Protein AF-A0A954G6E0-F1 (afdb_monomer_lite)

Radius of gyration: 25.68 Å; chains: 1; bounding box: 39×53×61 Å

Secondary structure (DSSP, 8-state):
---HHHHHHHHHHHHHHHTTSS-THHHHHHHHHHTT-S-HHHHHHHHHHHTTTT--GGG--HHHHHHHHHHHHHHHSS------------THHHHHHHHHHHHHHHHHHH-S-THHHHHHHHHHHHHH-

Structure (mmCIF, N/CA/C/O backbone):
data_AF-A0A954G6E0-F1
#
_entry.id   AF-A0A954G6E0-F1
#
loop_
_atom_site.group_PDB
_atom_site.id
_atom_site.type_symbol
_atom_site.label_atom_id
_atom_site.label_alt_id
_atom_site.label_comp_id
_atom_site.label_asym_id
_atom_site.label_entity_id
_atom_site.label_seq_id
_atom_site.pdbx_PDB_ins_code
_atom_site.Cartn_x
_atom_site.Cartn_y
_atom_site.Cartn_z
_atom_site.occupancy
_atom_site.B_iso_or_equiv
_atom_site.auth_seq_id
_atom_site.auth_comp_id
_atom_site.auth_asym_id
_atom_site.auth_atom_id
_atom_site.pdbx_PDB_model_num
ATOM 1 N N . MET A 1 1 ? 3.113 -16.058 -4.684 1.00 79.62 1 MET A N 1
ATOM 2 C CA . MET A 1 1 ? 2.021 -16.838 -4.056 1.00 79.62 1 MET A CA 1
ATOM 3 C C . MET A 1 1 ? 1.260 -15.884 -3.157 1.00 79.62 1 MET A C 1
ATOM 5 O O . MET A 1 1 ? 1.918 -15.044 -2.557 1.00 79.62 1 MET A O 1
ATOM 9 N N . ILE A 1 2 ? -0.072 -15.949 -3.130 1.00 88.00 2 ILE A N 1
ATOM 10 C CA . ILE A 1 2 ? -0.880 -15.056 -2.288 1.00 88.00 2 ILE A CA 1
ATOM 11 C C . ILE A 1 2 ? -0.824 -15.566 -0.849 1.00 88.00 2 ILE A C 1
ATOM 13 O O . ILE A 1 2 ? -1.153 -16.725 -0.600 1.00 88.00 2 ILE A O 1
ATOM 17 N N . ASP A 1 3 ? -0.407 -14.710 0.077 1.00 90.00 3 ASP A N 1
ATOM 18 C CA . ASP A 1 3 ? -0.363 -15.008 1.508 1.00 90.00 3 ASP A CA 1
ATOM 19 C C . ASP A 1 3 ? -1.557 -14.339 2.196 1.00 90.00 3 ASP A C 1
ATOM 21 O O . ASP A 1 3 ? -1.508 -13.189 2.641 1.00 90.00 3 ASP A O 1
ATOM 25 N N . ARG A 1 4 ? -2.686 -15.054 2.220 1.00 92.38 4 ARG A N 1
ATOM 26 C CA . ARG A 1 4 ? -3.955 -14.495 2.697 1.00 92.38 4 ARG A CA 1
ATOM 27 C C . ARG A 1 4 ? -3.923 -14.146 4.181 1.00 92.38 4 ARG A C 1
ATOM 29 O O . ARG A 1 4 ? -4.533 -13.156 4.584 1.00 92.38 4 ARG A O 1
ATOM 36 N N . GLU A 1 5 ? -3.220 -14.937 4.984 1.00 91.44 5 GLU A N 1
ATOM 37 C CA . GLU A 1 5 ? -3.105 -14.698 6.419 1.00 91.44 5 GLU A CA 1
ATOM 38 C C . GLU A 1 5 ? -2.395 -13.370 6.681 1.00 91.44 5 GLU A C 1
ATOM 40 O O . GLU A 1 5 ? -2.950 -12.498 7.356 1.00 91.44 5 GLU A O 1
ATOM 45 N N . ARG A 1 6 ? -1.228 -13.159 6.063 1.00 89.44 6 ARG A N 1
ATOM 46 C CA . ARG A 1 6 ? -0.482 -11.907 6.228 1.00 89.44 6 ARG A CA 1
ATOM 47 C C . ARG A 1 6 ? -1.191 -10.704 5.612 1.00 89.44 6 ARG A C 1
ATOM 49 O O . ARG A 1 6 ? -1.184 -9.633 6.217 1.00 89.44 6 ARG A O 1
ATOM 56 N N . ARG A 1 7 ? -1.873 -10.857 4.467 1.00 92.56 7 ARG A N 1
ATOM 57 C CA . ARG A 1 7 ? -2.726 -9.7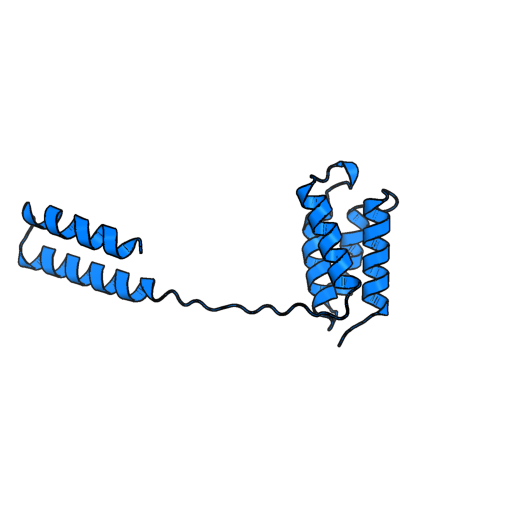83 3.912 1.00 92.56 7 ARG A CA 1
ATOM 58 C C . ARG A 1 7 ? -3.805 -9.356 4.903 1.00 92.56 7 ARG A C 1
ATOM 60 O O . ARG A 1 7 ? -3.990 -8.161 5.119 1.00 92.56 7 ARG A O 1
ATOM 67 N N . ASN A 1 8 ? -4.479 -10.315 5.540 1.00 93.62 8 ASN A N 1
ATOM 68 C CA . ASN A 1 8 ? -5.516 -10.032 6.530 1.00 93.62 8 ASN A CA 1
ATOM 69 C C . ASN A 1 8 ? -4.940 -9.361 7.790 1.00 93.62 8 ASN A C 1
ATOM 71 O O . ASN A 1 8 ? -5.565 -8.445 8.325 1.00 93.62 8 ASN A O 1
ATOM 75 N N . GLN A 1 9 ? -3.755 -9.778 8.250 1.00 91.00 9 GLN A N 1
ATOM 76 C CA . GLN A 1 9 ? -3.056 -9.144 9.377 1.00 91.00 9 GLN A CA 1
ATOM 77 C C . GLN A 1 9 ? -2.707 -7.681 9.067 1.00 91.00 9 GLN A C 1
ATOM 79 O O . GLN A 1 9 ? -3.019 -6.789 9.860 1.00 91.00 9 GLN A O 1
ATOM 84 N N . LEU A 1 10 ? -2.141 -7.418 7.885 1.00 91.38 10 LEU A N 1
ATOM 85 C CA . LEU A 1 10 ? -1.809 -6.063 7.446 1.00 91.38 10 LEU A CA 1
ATOM 86 C C . LEU A 1 10 ? -3.071 -5.204 7.263 1.00 91.38 10 LEU A C 1
ATOM 88 O O . LEU A 1 10 ? -3.115 -4.065 7.724 1.00 91.38 10 LEU A O 1
ATOM 92 N N . ALA A 1 11 ? -4.138 -5.759 6.684 1.00 94.19 11 ALA A N 1
ATOM 93 C CA . ALA A 1 11 ? -5.417 -5.066 6.546 1.00 94.19 11 ALA A CA 1
ATOM 94 C C . ALA A 1 11 ? -6.036 -4.720 7.911 1.00 94.19 11 ALA A C 1
ATOM 96 O O . ALA A 1 11 ? -6.560 -3.621 8.101 1.00 94.19 11 ALA A O 1
ATOM 97 N N . ALA A 1 12 ? -5.949 -5.624 8.891 1.00 93.62 12 ALA A N 1
ATOM 98 C CA . ALA A 1 12 ? -6.409 -5.362 10.251 1.00 93.62 12 ALA A CA 1
ATOM 99 C C . ALA A 1 12 ? -5.615 -4.227 10.917 1.00 93.62 12 ALA A C 1
ATOM 101 O O . ALA A 1 12 ? -6.211 -3.383 11.590 1.00 93.62 12 ALA A O 1
ATOM 102 N N . LEU A 1 13 ? -4.297 -4.164 10.700 1.00 92.00 13 LEU A N 1
ATOM 103 C CA . LEU A 1 13 ? -3.461 -3.072 11.197 1.00 92.00 13 LEU A CA 1
ATOM 104 C C . LEU A 1 13 ? -3.867 -1.726 10.583 1.00 92.00 13 LEU A C 1
ATOM 106 O O . LEU A 1 13 ? -4.085 -0.765 11.319 1.00 92.00 13 LEU A O 1
ATOM 110 N N . ILE A 1 14 ? -4.045 -1.671 9.259 1.00 92.94 14 ILE A N 1
ATOM 111 C CA . ILE A 1 14 ? -4.493 -0.454 8.566 1.00 92.94 14 ILE A CA 1
ATOM 112 C C . ILE A 1 14 ? -5.858 -0.003 9.100 1.00 92.94 14 ILE A C 1
ATOM 114 O O . ILE A 1 14 ? -6.025 1.166 9.437 1.00 92.94 14 ILE A O 1
ATOM 118 N N . ARG A 1 15 ? -6.828 -0.917 9.253 1.00 94.50 15 ARG A N 1
ATOM 119 C CA . ARG A 1 15 ? -8.151 -0.586 9.817 1.00 94.50 15 ARG A CA 1
ATOM 120 C C . ARG A 1 15 ? -8.037 -0.014 11.231 1.00 94.50 15 ARG A C 1
ATOM 122 O O . ARG A 1 15 ? -8.678 0.985 11.534 1.00 94.50 15 ARG A O 1
ATOM 129 N N . ARG A 1 16 ? -7.184 -0.5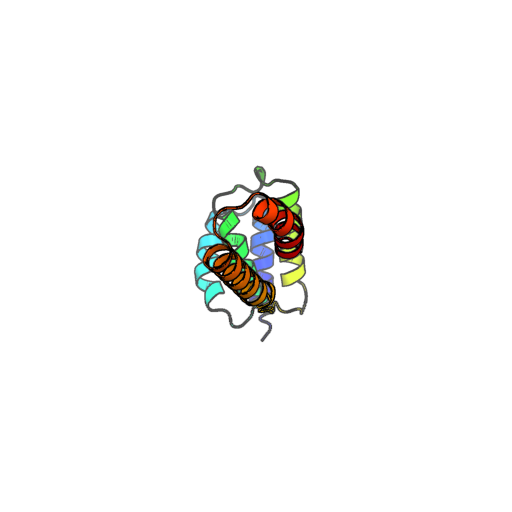90 12.087 1.00 93.00 16 ARG A N 1
ATOM 130 C CA . ARG A 1 16 ? -6.932 -0.055 13.435 1.00 93.00 16 ARG A CA 1
ATOM 131 C C . ARG A 1 16 ? -6.308 1.337 13.404 1.00 93.00 16 ARG A C 1
ATOM 133 O O . ARG A 1 16 ? -6.669 2.157 14.239 1.00 93.00 16 ARG A O 1
ATOM 140 N N . TYR A 1 17 ? -5.392 1.599 12.477 1.00 91.31 17 TYR A N 1
ATOM 141 C CA . TYR A 1 17 ? -4.770 2.912 12.316 1.00 91.31 17 TYR A CA 1
ATOM 142 C C . TYR A 1 17 ? -5.796 3.967 11.893 1.00 91.31 17 TYR A C 1
ATOM 144 O O . TYR A 1 17 ? -5.883 5.020 12.519 1.00 91.31 17 TYR A O 1
ATOM 152 N N . LEU A 1 18 ? -6.632 3.649 10.902 1.00 90.75 18 LEU A N 1
ATOM 153 C CA . LEU A 1 18 ? -7.723 4.515 10.451 1.00 90.75 18 LEU A CA 1
ATOM 154 C C . LEU A 1 18 ? -8.739 4.788 11.577 1.00 90.75 18 LEU A C 1
ATOM 156 O O . LEU A 1 18 ? -9.170 5.921 11.761 1.00 90.75 18 LEU A O 1
ATOM 160 N N . ASP A 1 19 ? -9.045 3.788 12.404 1.00 91.38 19 ASP A N 1
ATOM 161 C CA . ASP A 1 19 ? -9.888 3.936 13.601 1.00 91.38 19 ASP A CA 1
ATOM 162 C C . ASP A 1 19 ? -9.223 4.728 14.751 1.00 91.38 19 ASP A C 1
ATOM 164 O O . ASP A 1 19 ? -9.834 4.907 15.806 1.00 91.38 19 ASP A O 1
ATOM 168 N N . GLY A 1 20 ? -7.957 5.140 14.617 1.00 86.81 20 GLY A N 1
ATOM 169 C CA . GLY A 1 20 ? -7.186 5.787 15.686 1.00 86.81 20 GLY A CA 1
ATOM 170 C C . GLY A 1 20 ? -6.784 4.852 16.839 1.00 86.81 20 GLY A C 1
ATOM 171 O O . GLY A 1 20 ? -6.382 5.318 17.902 1.00 86.81 20 GLY A O 1
ATOM 172 N N . LYS A 1 21 ? -6.892 3.531 16.650 1.00 86.62 21 LYS A N 1
ATOM 173 C CA . LYS A 1 21 ? -6.547 2.466 17.620 1.00 86.62 21 LYS A CA 1
ATOM 174 C C . LYS A 1 21 ? -5.149 1.867 17.402 1.00 86.62 21 LYS A C 1
ATOM 176 O O . LYS A 1 21 ? -4.762 0.927 18.105 1.00 86.62 21 LYS A O 1
ATOM 181 N N . ALA A 1 22 ? -4.435 2.337 16.387 1.00 85.31 22 ALA A N 1
ATOM 182 C CA . ALA A 1 22 ? -3.032 2.046 16.131 1.00 85.31 22 ALA A CA 1
ATOM 183 C C . ALA A 1 22 ? -2.319 3.339 15.737 1.00 85.31 22 ALA A C 1
ATOM 185 O O . ALA A 1 22 ? -2.944 4.303 15.286 1.00 85.31 22 ALA A O 1
ATOM 186 N N . THR A 1 23 ? -1.011 3.356 15.933 1.00 81.88 23 THR A N 1
ATOM 187 C CA . THR A 1 23 ? -0.160 4.499 15.630 1.00 81.88 23 THR A CA 1
ATOM 188 C C . THR A 1 23 ? 0.622 4.258 14.354 1.00 81.88 23 THR A C 1
ATOM 190 O O . THR A 1 23 ? 0.844 3.126 13.938 1.00 81.88 23 THR A O 1
ATOM 193 N N . ALA A 1 24 ? 1.062 5.343 13.733 1.00 79.12 24 ALA A N 1
ATOM 194 C CA . ALA A 1 24 ? 1.862 5.291 12.521 1.00 79.12 24 ALA A CA 1
ATOM 195 C C . ALA A 1 24 ? 3.193 4.526 12.712 1.00 79.12 24 ALA A C 1
ATOM 197 O O . ALA A 1 24 ? 3.642 3.822 11.810 1.00 79.12 24 ALA A O 1
ATOM 198 N N . ALA A 1 25 ? 3.744 4.550 13.932 1.00 80.94 25 ALA A N 1
ATOM 199 C CA . ALA A 1 25 ? 4.913 3.765 14.332 1.00 80.94 25 ALA A CA 1
ATOM 200 C C . ALA A 1 25 ? 4.689 2.240 14.264 1.00 80.94 25 ALA A C 1
ATOM 202 O O . ALA A 1 25 ? 5.643 1.475 14.117 1.00 80.94 25 ALA A O 1
ATOM 203 N N . ASP A 1 26 ? 3.439 1.767 14.335 1.00 82.56 26 ASP A N 1
ATOM 204 C CA . ASP A 1 26 ? 3.139 0.338 14.202 1.00 82.56 26 ASP A CA 1
ATOM 205 C C . ASP A 1 26 ? 3.398 -0.169 12.769 1.00 82.56 26 ASP A C 1
ATOM 207 O O . ASP A 1 26 ? 3.666 -1.357 12.572 1.00 82.56 26 ASP A O 1
ATOM 211 N N . PHE A 1 27 ? 3.395 0.722 11.768 1.00 82.00 27 PHE A N 1
ATOM 212 C CA . PHE A 1 27 ? 3.742 0.373 10.389 1.00 82.00 27 PHE A CA 1
ATOM 213 C C . PHE A 1 27 ? 5.239 0.126 10.192 1.00 82.00 27 PHE A C 1
ATOM 215 O O . PHE A 1 27 ? 5.599 -0.740 9.399 1.00 82.00 27 PHE A O 1
ATOM 222 N N . GL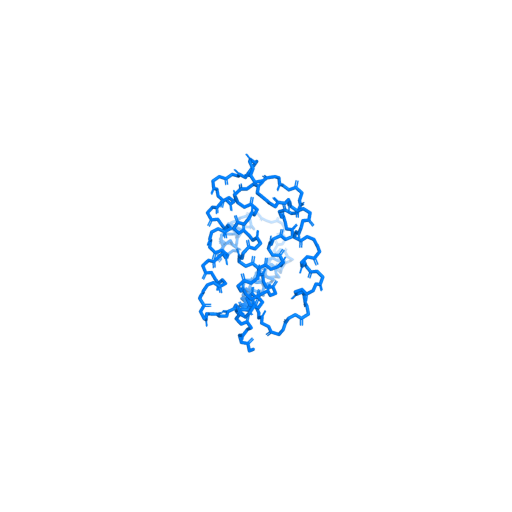U A 1 28 ? 6.106 0.810 10.940 1.00 74.31 28 GLU A N 1
ATOM 223 C CA . GLU A 1 28 ? 7.563 0.668 10.824 1.00 74.31 28 GLU A CA 1
ATOM 224 C C . GLU A 1 28 ? 8.026 -0.745 11.217 1.00 74.31 28 GLU A C 1
ATOM 226 O O . GLU A 1 28 ? 8.810 -1.382 10.514 1.00 74.31 28 GLU A O 1
ATOM 231 N N . LYS A 1 29 ? 7.450 -1.305 12.289 1.00 71.44 29 LYS A N 1
ATOM 232 C CA . LYS A 1 29 ? 7.697 -2.702 12.690 1.00 71.44 29 LYS A CA 1
ATOM 233 C C . LYS A 1 29 ? 7.194 -3.694 11.647 1.00 71.44 29 LYS A C 1
ATOM 235 O O . LYS A 1 29 ? 7.877 -4.662 11.324 1.00 71.44 29 LYS A O 1
ATOM 240 N N . CYS A 1 30 ? 6.009 -3.431 11.099 1.00 68.88 30 CYS A N 1
ATOM 241 C CA . CYS A 1 30 ? 5.400 -4.273 10.076 1.00 68.88 30 C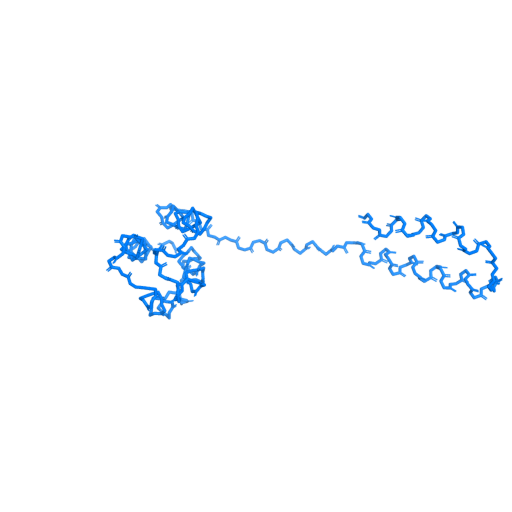YS A CA 1
ATOM 242 C C . CYS A 1 30 ? 6.199 -4.254 8.760 1.00 68.88 30 CYS A C 1
ATOM 244 O O . CYS A 1 30 ? 6.190 -5.234 8.018 1.00 68.88 30 CYS A O 1
ATOM 246 N N . GLN A 1 31 ? 6.909 -3.164 8.467 1.00 69.25 31 GLN A N 1
ATOM 247 C CA . GLN A 1 31 ? 7.716 -3.016 7.259 1.00 69.25 31 GLN A CA 1
ATOM 248 C C . GLN A 1 31 ? 8.856 -4.042 7.196 1.00 69.25 31 GLN A C 1
ATOM 250 O O . GLN A 1 31 ? 9.042 -4.673 6.157 1.00 69.25 31 GLN A O 1
ATOM 255 N N . LEU A 1 32 ? 9.573 -4.267 8.304 1.00 64.81 32 LEU A N 1
ATOM 256 C CA . LEU A 1 32 ? 10.702 -5.206 8.361 1.00 64.81 32 LEU A CA 1
ATOM 257 C C . LEU A 1 32 ? 10.291 -6.654 8.062 1.00 64.81 32 LEU A C 1
ATOM 259 O O . LEU A 1 32 ? 10.992 -7.363 7.342 1.00 64.81 32 LEU A O 1
ATOM 263 N N . GLU A 1 33 ? 9.146 -7.087 8.583 1.00 71.06 33 GLU A N 1
ATOM 264 C CA . GLU A 1 33 ? 8.647 -8.453 8.394 1.00 71.06 33 GLU A CA 1
ATOM 265 C C . GLU A 1 33 ? 8.055 -8.665 6.992 1.00 71.06 33 GLU A C 1
ATOM 267 O O . GLU A 1 33 ? 8.204 -9.735 6.398 1.00 71.06 33 GLU A O 1
ATOM 272 N N . ASN A 1 34 ? 7.420 -7.633 6.428 1.00 70.31 34 ASN A N 1
ATOM 273 C CA . ASN A 1 34 ? 6.702 -7.726 5.157 1.00 70.31 34 ASN A CA 1
ATOM 274 C C . ASN A 1 34 ? 7.576 -7.480 3.919 1.00 70.31 34 ASN A C 1
ATOM 276 O O . ASN A 1 34 ? 7.231 -7.966 2.840 1.00 70.31 34 ASN A O 1
ATOM 280 N N . TYR A 1 35 ? 8.730 -6.816 4.055 1.00 66.50 35 TYR A N 1
ATOM 281 C CA . TYR A 1 35 ? 9.665 -6.583 2.942 1.00 66.50 35 TYR A CA 1
ATOM 282 C C . TYR A 1 35 ? 10.238 -7.884 2.352 1.00 66.50 35 TYR A C 1
ATOM 284 O O . TYR A 1 35 ? 10.686 -7.918 1.208 1.00 66.50 35 TYR A O 1
ATOM 292 N N . ILE A 1 36 ? 10.198 -8.973 3.124 1.00 70.69 36 ILE A N 1
ATOM 293 C CA . ILE A 1 36 ? 10.701 -10.300 2.739 1.00 70.69 36 ILE A CA 1
ATOM 294 C C . ILE A 1 36 ? 9.580 -11.160 2.112 1.00 70.69 36 ILE A C 1
ATOM 296 O O . ILE A 1 36 ? 9.806 -12.293 1.687 1.00 70.69 36 ILE A O 1
ATOM 300 N N . SER A 1 37 ? 8.345 -10.653 2.031 1.00 80.75 37 SER A N 1
ATOM 301 C CA . SER A 1 37 ? 7.211 -11.432 1.534 1.00 80.75 37 SER A CA 1
ATOM 302 C C . SER A 1 37 ? 7.322 -11.744 0.036 1.00 80.75 37 SER A C 1
ATOM 304 O O . SER A 1 37 ? 7.564 -10.869 -0.791 1.00 80.75 37 SER A O 1
ATOM 306 N N . ALA A 1 38 ? 7.053 -13.002 -0.332 1.00 84.81 38 ALA A N 1
ATOM 307 C CA . ALA A 1 38 ? 6.910 -13.422 -1.729 1.00 84.81 38 ALA A CA 1
ATOM 308 C C . ALA A 1 38 ? 5.596 -12.928 -2.374 1.00 84.81 38 ALA A C 1
ATOM 310 O O . ALA A 1 38 ? 5.387 -13.091 -3.581 1.00 84.81 38 ALA A O 1
ATOM 311 N N . ASP A 1 39 ? 4.690 -12.364 -1.573 1.00 89.62 39 ASP A N 1
ATOM 312 C CA . ASP A 1 39 ? 3.459 -11.737 -2.028 1.00 89.62 39 ASP A CA 1
ATOM 313 C C . ASP A 1 39 ? 3.708 -10.263 -2.377 1.00 89.62 39 ASP A C 1
ATOM 315 O O . ASP A 1 39 ? 3.919 -9.416 -1.506 1.00 89.62 39 ASP A O 1
ATOM 319 N N . GLN A 1 40 ? 3.646 -9.953 -3.672 1.00 90.00 40 GLN A N 1
ATOM 320 C CA . GLN A 1 40 ? 3.927 -8.615 -4.193 1.00 90.00 40 GLN A CA 1
ATOM 321 C C . GLN A 1 40 ? 2.942 -7.551 -3.697 1.00 90.00 40 GLN A C 1
ATOM 323 O O . GLN A 1 40 ? 3.319 -6.385 -3.593 1.00 90.00 40 GLN A O 1
ATOM 328 N N . ALA A 1 41 ? 1.698 -7.921 -3.372 1.00 91.75 41 ALA A N 1
ATOM 329 C CA . ALA A 1 41 ? 0.743 -6.964 -2.818 1.00 91.75 41 ALA A CA 1
ATOM 330 C C . ALA A 1 41 ? 1.130 -6.565 -1.391 1.00 91.75 41 ALA A C 1
ATOM 332 O O . ALA A 1 41 ? 1.085 -5.386 -1.058 1.00 91.75 41 ALA A O 1
ATOM 333 N N . ILE A 1 42 ? 1.571 -7.528 -0.573 1.00 91.38 42 ILE A N 1
ATOM 334 C CA . ILE A 1 42 ? 2.063 -7.260 0.786 1.00 91.38 42 ILE A CA 1
ATOM 335 C C . ILE A 1 42 ? 3.291 -6.359 0.727 1.00 91.38 42 ILE A C 1
ATOM 337 O O . ILE A 1 42 ? 3.330 -5.338 1.411 1.00 91.38 42 ILE A O 1
ATOM 341 N N . TYR A 1 43 ? 4.258 -6.704 -0.128 1.00 89.06 43 TYR A N 1
ATOM 342 C CA . TYR A 1 43 ? 5.450 -5.890 -0.334 1.00 89.06 43 TYR A CA 1
ATOM 343 C C . TYR A 1 43 ? 5.077 -4.455 -0.725 1.00 89.06 43 TYR A C 1
ATOM 345 O O . TYR A 1 43 ? 5.478 -3.506 -0.051 1.00 89.06 43 TYR A O 1
ATOM 353 N N . HIS A 1 44 ? 4.247 -4.292 -1.760 1.00 90.12 44 HIS A N 1
ATOM 354 C CA . HIS A 1 44 ? 3.843 -2.976 -2.242 1.00 90.12 44 HIS A CA 1
ATOM 355 C C . HIS A 1 44 ? 3.124 -2.162 -1.163 1.00 90.12 44 HIS A C 1
ATOM 357 O O . HIS A 1 44 ? 3.518 -1.033 -0.898 1.00 90.12 44 HIS A O 1
ATOM 363 N N . VAL A 1 45 ? 2.127 -2.738 -0.486 1.00 91.69 45 VAL A N 1
ATOM 364 C CA . VAL A 1 45 ? 1.380 -2.024 0.557 1.00 91.69 45 VAL A CA 1
ATOM 365 C C . VAL A 1 45 ? 2.284 -1.662 1.735 1.00 91.69 45 VAL A C 1
ATOM 367 O O . VAL A 1 45 ? 2.194 -0.549 2.242 1.00 91.69 45 VAL A O 1
ATOM 370 N N . SER A 1 46 ? 3.193 -2.549 2.147 1.00 89.44 46 SER A N 1
ATOM 371 C CA . SER A 1 46 ? 4.146 -2.251 3.224 1.00 89.44 46 SER A CA 1
ATOM 372 C C . SER A 1 46 ? 5.084 -1.090 2.878 1.00 89.44 46 SER A C 1
ATOM 374 O O . SER A 1 46 ? 5.365 -0.253 3.735 1.00 89.44 46 SER A O 1
ATOM 376 N N . LEU A 1 47 ? 5.512 -0.994 1.614 1.00 87.19 47 LEU A N 1
ATOM 377 C CA . LEU A 1 47 ? 6.316 0.119 1.121 1.00 87.19 47 LEU A CA 1
ATOM 378 C C . LEU A 1 47 ? 5.513 1.425 1.139 1.00 87.19 47 LEU A C 1
ATOM 380 O O . LEU A 1 47 ? 5.998 2.432 1.644 1.00 87.19 47 LEU A O 1
ATOM 384 N N . GLU A 1 48 ? 4.274 1.406 0.649 1.00 89.25 48 GLU A N 1
ATOM 385 C CA . GLU A 1 48 ? 3.409 2.591 0.604 1.00 89.25 48 GLU A CA 1
ATOM 386 C C . GLU A 1 48 ? 3.059 3.111 2.006 1.00 89.25 48 GLU A C 1
ATOM 388 O O . GLU A 1 48 ? 3.076 4.316 2.251 1.00 89.25 48 GLU A O 1
ATOM 393 N N . LEU A 1 49 ? 2.806 2.214 2.965 1.00 88.38 49 LEU A N 1
ATOM 394 C CA . LEU A 1 49 ? 2.518 2.594 4.352 1.00 88.38 49 LEU A CA 1
ATOM 395 C C . LEU A 1 49 ? 3.708 3.250 5.061 1.00 88.38 49 LEU A C 1
ATOM 397 O O . LEU A 1 49 ? 3.495 4.028 5.990 1.00 88.38 49 LEU A O 1
ATOM 401 N N . SER A 1 50 ? 4.943 2.996 4.620 1.00 83.81 50 SER A N 1
ATOM 402 C CA . SER A 1 50 ? 6.126 3.635 5.207 1.00 83.81 50 SER A CA 1
ATOM 403 C C . SER A 1 50 ? 6.117 5.157 5.041 1.00 83.81 50 SER A C 1
ATOM 405 O O . SER A 1 50 ? 6.569 5.870 5.930 1.00 83.81 50 SER A O 1
ATOM 407 N N . TYR A 1 51 ? 5.496 5.682 3.978 1.00 83.69 51 TYR A N 1
ATOM 408 C CA . TYR A 1 51 ? 5.310 7.127 3.792 1.00 83.69 51 TYR A CA 1
ATOM 409 C C . TYR A 1 51 ? 4.350 7.761 4.810 1.00 83.69 51 TYR A C 1
ATOM 411 O O . TYR A 1 51 ? 4.271 8.988 4.916 1.00 83.69 51 TYR A O 1
ATOM 419 N N . TYR A 1 52 ? 3.614 6.936 5.555 1.00 84.94 52 TYR A N 1
ATOM 420 C CA . TYR A 1 52 ? 2.644 7.360 6.555 1.00 84.94 52 TYR A CA 1
ATOM 421 C C . TYR A 1 52 ? 3.114 7.110 7.991 1.00 84.94 52 TYR A C 1
ATOM 423 O O . TYR A 1 52 ? 2.370 7.463 8.900 1.00 84.94 52 TYR A O 1
ATOM 431 N N . SER A 1 53 ? 4.322 6.572 8.217 1.00 78.19 53 SER A N 1
ATOM 432 C CA . SER A 1 53 ? 4.835 6.165 9.542 1.00 78.19 53 SER A CA 1
ATOM 433 C C . SER A 1 53 ? 4.969 7.301 10.566 1.00 78.19 53 SER A C 1
ATOM 435 O O . SER A 1 53 ? 4.983 7.049 11.769 1.00 78.19 53 SER A O 1
ATOM 437 N N . GLU A 1 54 ? 4.985 8.554 10.110 1.00 81.81 54 GLU A N 1
ATOM 438 C CA . GLU A 1 54 ? 5.048 9.745 10.967 1.00 81.81 54 GLU A CA 1
ATOM 439 C C . GLU A 1 54 ? 3.721 10.519 11.031 1.00 81.81 54 GLU A C 1
ATOM 441 O O . GLU A 1 54 ? 3.566 11.446 11.829 1.00 81.81 54 GLU A O 1
ATOM 446 N N . LYS A 1 55 ? 2.732 10.156 10.204 1.00 85.31 55 LYS A N 1
ATOM 447 C CA . LYS A 1 55 ? 1.461 10.883 10.104 1.00 85.31 55 LYS A CA 1
ATOM 448 C C . LYS A 1 55 ? 0.404 10.250 10.995 1.00 85.31 55 LYS A C 1
ATOM 450 O O . LYS A 1 55 ? 0.066 9.079 10.845 1.00 85.31 55 LYS A O 1
ATOM 455 N N . ALA A 1 56 ? -0.202 11.035 11.879 1.00 85.19 56 ALA A N 1
ATOM 456 C CA . ALA A 1 56 ? -1.381 10.584 12.613 1.00 85.19 56 ALA A CA 1
ATOM 457 C C . ALA A 1 56 ? -2.594 10.477 11.673 1.00 85.19 56 ALA A C 1
ATOM 459 O O . ALA A 1 56 ? -2.769 11.322 10.792 1.00 85.19 56 ALA A O 1
ATOM 460 N N . ALA A 1 57 ? -3.475 9.499 11.899 1.00 85.69 57 ALA A N 1
ATOM 461 C CA . ALA A 1 57 ? -4.675 9.309 11.078 1.00 85.69 57 ALA A CA 1
ATOM 462 C C . ALA A 1 57 ? -5.568 10.567 11.013 1.00 85.69 57 ALA A C 1
ATOM 464 O O . ALA A 1 57 ? -6.142 10.875 9.973 1.00 85.69 57 ALA A O 1
ATOM 465 N N . SER A 1 58 ? -5.614 11.353 12.095 1.00 86.50 58 SER A N 1
ATOM 466 C CA . SER A 1 58 ? -6.345 12.628 12.169 1.00 86.50 58 SER A CA 1
ATOM 467 C C . SER A 1 58 ? -5.777 13.743 11.283 1.00 86.50 58 SER A C 1
ATOM 469 O O . SER A 1 58 ? -6.457 14.738 11.049 1.00 86.50 58 SER A O 1
ATOM 471 N N . THR A 1 59 ? -4.539 13.599 10.804 1.00 89.81 59 THR A N 1
ATOM 472 C CA . THR A 1 59 ? -3.845 14.586 9.957 1.00 89.81 59 THR A CA 1
ATOM 473 C C . THR A 1 59 ? -3.870 14.228 8.473 1.00 89.81 59 THR A C 1
ATOM 475 O O . THR A 1 59 ? -3.334 14.971 7.651 1.00 89.81 59 THR A O 1
ATOM 478 N N . LEU A 1 60 ? -4.478 13.093 8.116 1.00 90.44 60 LEU A N 1
ATOM 479 C CA . LEU A 1 60 ? -4.562 12.641 6.734 1.00 90.44 60 LEU A CA 1
ATOM 480 C C . LEU A 1 60 ? -5.456 13.571 5.918 1.00 90.44 60 LEU A C 1
ATOM 482 O O . LEU A 1 60 ? -6.549 13.956 6.336 1.00 90.44 60 LEU A O 1
ATOM 486 N N . THR A 1 61 ? -5.005 13.901 4.711 1.00 94.19 61 THR A N 1
ATOM 487 C CA . THR A 1 61 ? -5.873 14.563 3.740 1.00 94.19 61 THR A CA 1
ATOM 488 C C . THR A 1 61 ? -6.927 13.580 3.230 1.00 94.19 61 THR A C 1
ATOM 490 O O . THR A 1 61 ? -6.771 12.362 3.325 1.00 94.19 61 THR A O 1
ATOM 493 N N . LYS A 1 62 ? -7.995 14.091 2.607 1.00 93.19 62 LYS A N 1
ATOM 494 C CA . LYS A 1 62 ? -8.978 13.228 1.933 1.00 93.19 62 LYS A CA 1
ATOM 495 C C . LYS A 1 62 ? -8.318 12.306 0.899 1.00 93.19 62 LYS A C 1
ATOM 497 O O . LYS A 1 62 ? -8.687 11.144 0.790 1.00 93.19 62 LYS A O 1
ATOM 502 N N . GLN A 1 63 ? -7.326 12.819 0.172 1.00 94.56 63 GLN A N 1
ATOM 503 C CA . GLN A 1 63 ? -6.594 12.043 -0.824 1.00 94.56 63 GLN A CA 1
ATOM 504 C C . GLN A 1 63 ? -5.798 10.903 -0.182 1.00 94.56 63 GLN A C 1
ATOM 506 O O . GLN A 1 63 ? -5.823 9.788 -0.697 1.00 94.56 63 GLN A O 1
ATOM 511 N N . ASP A 1 64 ? -5.137 11.167 0.946 1.00 93.00 64 ASP A N 1
ATOM 512 C CA . ASP A 1 64 ? -4.426 10.134 1.703 1.00 93.00 64 ASP A CA 1
ATOM 513 C C . ASP A 1 64 ? -5.387 9.054 2.207 1.00 93.00 64 ASP A C 1
ATOM 515 O O . ASP A 1 64 ? -5.117 7.862 2.077 1.00 93.00 64 ASP A O 1
ATOM 519 N N . TRP A 1 65 ? -6.543 9.464 2.732 1.00 93.19 65 TRP A N 1
ATOM 520 C CA . TRP A 1 65 ? -7.563 8.539 3.210 1.00 93.19 65 TRP A CA 1
ATOM 521 C C . TRP A 1 65 ? -8.080 7.623 2.098 1.00 93.19 65 TRP A C 1
ATOM 523 O O . TRP A 1 65 ? -8.075 6.400 2.241 1.00 93.19 65 TRP A O 1
ATOM 533 N N . ASP A 1 66 ? -8.470 8.209 0.963 1.00 95.56 66 ASP A N 1
ATOM 534 C CA . ASP A 1 66 ? -8.943 7.469 -0.208 1.00 95.56 66 ASP A CA 1
ATOM 535 C C . ASP A 1 66 ? -7.860 6.522 -0.746 1.00 95.56 66 ASP A C 1
ATOM 537 O O . ASP A 1 66 ? -8.165 5.423 -1.213 1.00 95.56 66 ASP A O 1
ATOM 541 N N . TYR A 1 67 ? -6.589 6.922 -0.671 1.00 94.56 67 TYR A N 1
ATOM 542 C CA . TYR A 1 67 ? -5.470 6.082 -1.078 1.00 94.56 67 TYR A CA 1
ATOM 543 C C . TYR A 1 67 ? -5.292 4.872 -0.157 1.00 94.56 67 TYR A C 1
ATOM 545 O O . TYR A 1 67 ? -5.254 3.740 -0.640 1.00 94.56 67 TYR A O 1
ATOM 553 N N . ILE A 1 68 ? -5.282 5.073 1.163 1.00 93.31 68 ILE A N 1
ATOM 554 C CA . ILE A 1 68 ? -5.155 3.974 2.131 1.00 93.31 68 ILE A CA 1
ATOM 555 C C . ILE A 1 68 ? -6.338 2.994 2.014 1.00 93.31 68 ILE A C 1
ATOM 557 O O . ILE A 1 68 ? -6.151 1.779 2.102 1.00 93.31 68 ILE A O 1
ATOM 561 N N . GLN A 1 69 ? -7.547 3.483 1.725 1.00 94.44 69 GLN A N 1
ATOM 562 C CA . GLN A 1 69 ? -8.704 2.626 1.429 1.00 94.44 69 GLN A CA 1
ATOM 563 C C . GLN A 1 69 ? -8.494 1.758 0.176 1.00 94.44 69 GLN A C 1
ATOM 565 O O . GLN A 1 69 ? -8.883 0.591 0.155 1.00 94.44 69 GLN A O 1
ATOM 570 N N . ARG A 1 70 ? -7.832 2.272 -0.867 1.00 95.56 70 ARG A N 1
ATOM 571 C CA . ARG A 1 70 ? -7.476 1.464 -2.050 1.00 95.56 70 ARG A CA 1
ATOM 572 C C . ARG A 1 70 ? -6.438 0.395 -1.722 1.00 95.56 70 ARG A C 1
ATOM 574 O O . ARG A 1 70 ? -6.543 -0.711 -2.246 1.00 95.56 70 ARG A O 1
ATOM 581 N N . LEU A 1 71 ? -5.482 0.689 -0.839 1.00 94.44 71 LEU A N 1
ATOM 582 C CA . LEU A 1 71 ? -4.523 -0.310 -0.353 1.00 94.44 71 LEU A CA 1
ATOM 583 C C . LEU A 1 71 ? -5.230 -1.433 0.424 1.00 94.44 71 LEU A C 1
ATOM 585 O O . LEU A 1 71 ? -4.891 -2.601 0.246 1.00 94.44 71 LEU A O 1
ATOM 589 N N . LEU A 1 72 ? -6.261 -1.113 1.217 1.00 95.00 72 LEU A N 1
ATOM 590 C CA . LEU A 1 72 ? -7.113 -2.124 1.858 1.00 95.00 72 LEU A CA 1
ATOM 591 C C . LEU A 1 72 ? -7.824 -3.012 0.835 1.00 95.00 72 LEU A C 1
ATOM 593 O O . LEU A 1 72 ? -7.769 -4.233 0.952 1.00 95.00 72 LEU A O 1
ATOM 597 N N . LEU A 1 73 ? -8.435 -2.418 -0.193 1.00 95.62 73 LEU A N 1
ATOM 598 C CA . LEU A 1 73 ? -9.092 -3.177 -1.262 1.00 95.62 73 LEU A CA 1
ATOM 599 C C . LEU A 1 73 ? -8.113 -4.101 -1.995 1.00 95.62 73 LEU A C 1
ATOM 601 O O . LEU A 1 73 ? -8.461 -5.234 -2.327 1.00 95.62 73 LEU A O 1
ATOM 605 N N . LEU A 1 74 ? -6.880 -3.642 -2.219 1.00 94.75 74 LEU A N 1
ATOM 606 C CA . LEU A 1 74 ? -5.824 -4.454 -2.815 1.00 94.75 74 LEU A CA 1
ATOM 607 C C . LEU A 1 74 ? -5.510 -5.684 -1.950 1.00 94.75 74 LEU A C 1
ATOM 609 O O . LEU A 1 74 ? -5.461 -6.793 -2.482 1.00 94.75 74 LEU A O 1
ATOM 613 N N . LEU A 1 75 ? -5.354 -5.509 -0.633 1.00 93.81 75 LEU A N 1
ATOM 614 C CA . LEU A 1 75 ? -5.128 -6.615 0.308 1.00 93.81 75 LEU A CA 1
ATOM 615 C C . LEU A 1 75 ? -6.329 -7.5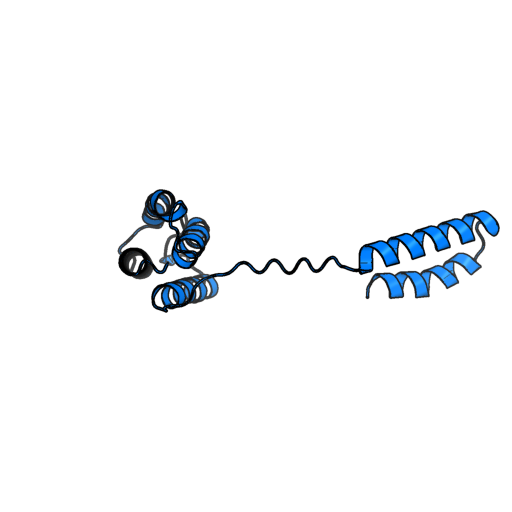63 0.413 1.00 93.81 75 LEU A C 1
ATOM 617 O O . LEU A 1 75 ? -6.141 -8.773 0.540 1.00 93.81 75 LEU A O 1
ATOM 621 N N . ASP A 1 76 ? -7.549 -7.028 0.358 1.00 94.56 76 ASP A N 1
ATOM 622 C CA . ASP A 1 76 ? -8.775 -7.821 0.444 1.00 94.56 76 ASP A CA 1
ATOM 623 C C . ASP A 1 76 ? -9.044 -8.620 -0.842 1.00 94.56 76 ASP A C 1
ATOM 625 O O . ASP A 1 76 ? -9.707 -9.658 -0.789 1.00 94.56 76 ASP A O 1
ATOM 629 N N . SER A 1 77 ? -8.516 -8.179 -1.983 1.00 93.19 77 SER A N 1
ATOM 630 C CA . SER A 1 77 ? -8.627 -8.874 -3.267 1.00 93.19 77 SER A CA 1
ATOM 631 C C . SER A 1 77 ? -7.626 -10.029 -3.411 1.00 93.19 77 SER A C 1
ATOM 633 O O . SER A 1 77 ? -6.576 -10.038 -2.773 1.00 93.19 77 SER A O 1
ATOM 635 N N . ASP A 1 78 ? -7.890 -10.952 -4.340 1.00 91.25 78 ASP A N 1
ATOM 636 C CA . ASP A 1 78 ? -6.923 -11.980 -4.767 1.00 91.25 78 ASP A CA 1
ATOM 637 C C . ASP A 1 78 ? -6.036 -11.503 -5.933 1.00 91.25 78 ASP A C 1
ATOM 639 O O . ASP A 1 78 ? -5.502 -12.291 -6.714 1.00 91.25 78 ASP A O 1
ATOM 643 N N . SER A 1 79 ? -5.876 -10.185 -6.080 1.00 88.31 79 SER A N 1
ATOM 644 C CA . SER A 1 79 ? -5.011 -9.602 -7.103 1.00 88.31 79 SER A CA 1
ATOM 645 C C . SER A 1 79 ? -3.554 -9.517 -6.637 1.00 88.31 79 SER A C 1
ATOM 647 O O . SER A 1 79 ? -3.231 -9.668 -5.454 1.00 88.31 79 SER A O 1
ATOM 649 N N . THR A 1 80 ? -2.643 -9.307 -7.583 1.00 86.81 80 THR A N 1
ATOM 650 C CA . THR A 1 80 ? -1.215 -9.119 -7.319 1.00 86.81 80 THR A CA 1
ATOM 651 C C . THR A 1 80 ? -0.745 -7.832 -7.972 1.00 86.81 80 THR A C 1
ATOM 653 O O . THR A 1 80 ? -1.287 -7.408 -8.992 1.00 86.81 80 THR A O 1
ATOM 656 N N . VAL A 1 81 ? 0.285 -7.223 -7.397 1.00 85.62 81 VAL A N 1
ATOM 657 C CA . VAL A 1 81 ? 0.929 -6.051 -7.983 1.00 85.62 81 VAL A CA 1
ATOM 658 C C . VAL A 1 81 ? 2.040 -6.535 -8.899 1.00 85.62 81 VAL A C 1
ATOM 660 O O . VAL A 1 81 ? 2.898 -7.317 -8.494 1.00 85.62 81 VAL A O 1
ATOM 663 N N . SER A 1 82 ? 2.023 -6.080 -10.147 1.00 84.12 82 SER A N 1
ATOM 664 C CA . SER A 1 82 ? 3.123 -6.280 -11.084 1.00 84.12 82 SER A CA 1
ATOM 665 C C . SER A 1 82 ? 3.669 -4.927 -11.506 1.00 84.12 82 SER A C 1
ATOM 667 O O . SER A 1 82 ? 2.952 -4.119 -12.098 1.00 84.12 82 SER A O 1
ATOM 669 N N . TRP A 1 83 ? 4.952 -4.692 -11.249 1.00 72.50 83 TRP A N 1
ATOM 670 C CA . TRP A 1 83 ? 5.649 -3.533 -11.787 1.00 72.50 83 TRP A CA 1
ATOM 671 C C . TRP A 1 83 ? 5.981 -3.770 -13.253 1.00 72.50 83 TRP A C 1
ATOM 673 O O . TRP A 1 83 ? 7.030 -4.311 -13.602 1.00 72.50 83 TRP A O 1
ATOM 683 N N . GLN A 1 84 ? 5.083 -3.345 -14.133 1.00 64.50 84 GLN A N 1
ATOM 684 C CA . GLN A 1 84 ? 5.397 -3.262 -15.546 1.00 64.50 84 GLN A CA 1
ATOM 685 C C . GLN A 1 84 ? 6.119 -1.938 -15.783 1.00 64.50 84 GLN A C 1
ATOM 687 O O . GLN A 1 84 ? 5.509 -0.916 -16.083 1.00 64.50 84 GLN A O 1
ATOM 692 N N . SER A 1 85 ? 7.446 -1.949 -15.622 1.00 54.06 85 SER A N 1
ATOM 693 C CA . SER A 1 85 ? 8.278 -0.868 -16.143 1.00 54.06 85 SER A CA 1
ATOM 694 C C . SER A 1 85 ? 8.144 -0.904 -17.661 1.00 54.06 85 SER A C 1
ATOM 696 O O . SER A 1 85 ? 8.867 -1.624 -18.354 1.00 54.06 85 SER A O 1
ATOM 698 N N . SER A 1 86 ? 7.179 -0.159 -18.203 1.00 54.44 86 SER A N 1
ATOM 699 C CA . SER A 1 86 ? 7.223 0.193 -19.608 1.00 54.44 86 SER A CA 1
ATOM 700 C C . SER A 1 86 ? 8.468 1.049 -19.744 1.00 54.44 86 SER A C 1
ATOM 702 O O . SER A 1 86 ? 8.464 2.246 -19.453 1.00 54.44 86 SER A O 1
ATOM 704 N N . ARG A 1 87 ? 9.568 0.415 -20.144 1.00 50.44 87 ARG A N 1
ATOM 705 C CA . ARG A 1 87 ? 10.745 1.085 -20.672 1.00 50.44 87 ARG A CA 1
ATOM 706 C C . ARG A 1 87 ? 10.305 1.716 -21.989 1.00 50.44 87 ARG A C 1
ATOM 708 O O . ARG A 1 87 ? 10.688 1.264 -23.063 1.00 50.44 87 ARG A O 1
ATOM 715 N N . LEU A 1 88 ? 9.455 2.740 -21.903 1.00 54.34 88 LEU A N 1
ATOM 716 C CA . LEU A 1 88 ? 9.223 3.724 -22.938 1.00 54.34 88 LEU A CA 1
ATOM 717 C C . LEU A 1 88 ? 10.579 4.394 -23.088 1.00 54.34 88 LEU A C 1
ATOM 719 O O . LEU A 1 88 ? 10.856 5.406 -22.461 1.00 54.34 88 LEU A O 1
ATOM 723 N N . ARG A 1 89 ? 11.489 3.734 -23.812 1.00 52.00 89 ARG A N 1
ATOM 724 C CA . ARG A 1 89 ? 12.723 4.318 -24.307 1.00 52.00 89 ARG A CA 1
ATOM 725 C C . ARG A 1 89 ? 12.207 5.399 -25.237 1.00 52.00 89 ARG A C 1
ATOM 727 O O . ARG A 1 89 ? 11.737 5.046 -26.318 1.00 52.00 89 ARG A O 1
ATOM 734 N N . PRO A 1 90 ? 12.168 6.667 -24.803 1.00 58.34 90 PRO A N 1
ATOM 735 C CA . PRO A 1 90 ? 11.496 7.665 -25.593 1.00 58.34 90 PRO A CA 1
ATOM 736 C C . PRO A 1 90 ? 12.390 7.847 -26.817 1.00 58.34 90 PRO A C 1
ATOM 738 O O . PRO A 1 90 ? 13.543 8.278 -26.715 1.00 58.34 90 PRO A O 1
ATOM 741 N N . TRP A 1 91 ? 11.894 7.406 -27.973 1.00 55.44 91 TRP A N 1
ATOM 742 C CA . TRP A 1 91 ? 12.572 7.533 -29.265 1.00 55.44 91 TRP A CA 1
ATOM 743 C C . TRP A 1 91 ? 12.809 9.007 -29.645 1.00 55.44 91 TRP A C 1
ATOM 745 O O . TRP A 1 91 ? 13.512 9.289 -30.608 1.00 55.44 91 TRP A O 1
ATOM 755 N N . THR A 1 92 ? 12.321 9.947 -28.833 1.00 62.34 92 THR A N 1
ATOM 756 C CA . THR A 1 92 ? 12.624 11.377 -28.894 1.00 62.34 92 THR A CA 1
ATOM 757 C C . THR A 1 92 ? 14.110 11.686 -28.679 1.00 62.34 92 THR A C 1
ATOM 759 O O . THR A 1 92 ? 14.640 12.601 -29.303 1.00 62.34 92 THR A O 1
ATOM 762 N N . ARG A 1 93 ? 14.842 10.899 -27.872 1.00 65.50 93 ARG A N 1
ATOM 763 C CA . ARG A 1 93 ? 16.270 11.152 -27.577 1.00 65.50 93 ARG A CA 1
ATOM 764 C C . ARG A 1 93 ? 17.208 11.045 -28.794 1.00 65.50 93 ARG A C 1
ATOM 766 O O . ARG A 1 93 ? 18.011 11.959 -28.973 1.00 65.50 93 ARG A O 1
ATOM 773 N N . PRO A 1 94 ? 17.156 9.991 -29.636 1.00 70.88 94 PRO A N 1
ATOM 774 C CA . PRO A 1 94 ? 17.991 9.940 -30.839 1.00 70.88 94 PRO A CA 1
ATOM 775 C C . PRO A 1 94 ? 17.577 10.971 -31.899 1.00 70.88 94 PRO A C 1
ATOM 777 O O . PRO A 1 94 ? 18.447 11.519 -32.570 1.00 70.88 94 PRO A O 1
ATOM 780 N N . ILE A 1 95 ? 16.280 11.275 -32.027 1.00 72.38 95 ILE A N 1
ATOM 781 C CA . ILE A 1 95 ? 15.776 12.252 -33.006 1.00 72.38 95 ILE A CA 1
ATOM 782 C C . ILE A 1 95 ? 16.249 13.666 -32.646 1.00 72.38 95 ILE A C 1
ATOM 784 O O . ILE A 1 95 ? 16.775 14.373 -33.504 1.00 72.38 95 ILE A O 1
ATOM 788 N N . ALA A 1 96 ? 16.159 14.050 -31.369 1.00 73.06 96 ALA A N 1
ATOM 789 C CA . ALA A 1 96 ? 16.669 15.332 -30.889 1.00 73.06 96 ALA A CA 1
ATOM 790 C C . ALA A 1 96 ? 18.188 15.467 -31.093 1.00 73.06 96 ALA A C 1
ATOM 792 O O . ALA A 1 96 ? 18.663 16.514 -31.530 1.00 73.06 96 ALA A O 1
ATOM 793 N N . ALA A 1 97 ? 18.955 14.399 -30.844 1.00 78.06 97 ALA A N 1
ATOM 794 C CA . ALA A 1 97 ? 20.399 14.398 -31.079 1.00 78.06 97 ALA A CA 1
ATOM 795 C C . ALA A 1 97 ? 20.746 14.574 -32.569 1.00 78.06 97 ALA A C 1
ATOM 797 O O . ALA A 1 97 ? 21.650 15.337 -32.905 1.00 78.06 97 ALA A O 1
ATOM 798 N N . LEU A 1 98 ? 20.007 13.915 -33.468 1.00 80.81 98 LEU A N 1
ATOM 799 C CA . LEU A 1 98 ? 20.215 14.035 -34.911 1.00 80.81 98 LEU A CA 1
ATOM 800 C C . LEU A 1 98 ? 19.883 15.445 -35.419 1.00 80.81 98 LEU A C 1
ATOM 802 O O . LEU A 1 98 ? 20.671 16.026 -36.162 1.00 80.81 98 LEU A O 1
ATOM 806 N N . LEU A 1 99 ? 18.772 16.031 -34.963 1.00 76.81 99 LEU A N 1
ATOM 807 C CA . LEU A 1 99 ? 18.397 17.411 -35.291 1.00 76.81 99 LEU A CA 1
ATOM 808 C C . LEU A 1 99 ? 19.434 18.427 -34.791 1.00 76.81 99 LEU A C 1
ATOM 810 O O . LEU A 1 99 ? 19.771 19.367 -35.512 1.00 76.81 99 LEU A O 1
ATOM 814 N N . PHE A 1 100 ? 19.996 18.215 -33.598 1.00 77.38 100 PHE A N 1
ATOM 815 C CA . PHE A 1 100 ? 21.049 19.073 -33.051 1.00 77.38 100 PHE A CA 1
ATOM 816 C C . PHE A 1 100 ? 22.342 19.010 -33.880 1.00 77.38 100 PHE A C 1
ATOM 818 O O . PHE A 1 100 ? 22.940 20.044 -34.177 1.00 77.38 100 PHE A O 1
ATOM 825 N N . ILE A 1 101 ? 22.745 17.814 -34.323 1.00 81.06 101 ILE A N 1
ATOM 826 C CA . ILE A 1 101 ? 23.919 17.628 -35.192 1.00 81.06 101 ILE A CA 1
ATOM 827 C C . ILE A 1 101 ? 23.707 18.297 -36.556 1.00 81.06 101 ILE A C 1
ATOM 829 O O . ILE A 1 101 ? 24.602 18.988 -37.042 1.00 81.06 101 ILE A O 1
ATOM 833 N N . VAL A 1 102 ? 22.522 18.147 -37.159 1.00 80.69 102 VAL A N 1
ATOM 834 C CA . VAL A 1 102 ? 22.173 18.819 -38.424 1.00 80.69 102 VAL A CA 1
ATOM 835 C C . VAL A 1 102 ? 22.229 20.339 -38.263 1.00 80.69 102 VAL A C 1
ATOM 837 O O . VAL A 1 102 ? 22.785 21.028 -39.116 1.00 80.69 102 VAL A O 1
ATOM 840 N N . CYS A 1 103 ? 21.732 20.869 -37.145 1.00 70.81 103 CYS A N 1
ATOM 841 C CA . CYS A 1 103 ? 21.799 22.296 -36.849 1.00 70.81 103 CYS A CA 1
ATOM 842 C C . CYS A 1 103 ? 23.246 22.804 -36.718 1.00 70.81 103 CYS A C 1
ATOM 844 O O . CYS A 1 103 ? 23.579 23.857 -37.264 1.00 70.81 103 CYS A O 1
ATOM 846 N N . LEU A 1 104 ? 24.120 22.055 -36.036 1.00 74.31 104 LEU A N 1
ATOM 847 C CA . LEU A 1 104 ? 25.542 22.393 -35.916 1.00 74.31 104 LEU A CA 1
ATOM 848 C C . LEU A 1 104 ? 26.270 22.353 -37.266 1.00 74.31 104 LEU A C 1
ATOM 850 O O . LEU A 1 104 ? 27.094 23.223 -37.541 1.00 74.31 104 LEU A O 1
ATOM 854 N N . LEU A 1 105 ? 25.947 21.386 -38.127 1.00 75.25 105 LEU A N 1
ATOM 855 C CA . LEU A 1 105 ? 26.488 21.313 -39.487 1.00 75.25 105 LEU A CA 1
ATOM 856 C C . LEU A 1 105 ? 26.064 22.522 -40.327 1.00 75.25 105 LEU A C 1
ATOM 858 O O . LEU A 1 105 ? 26.906 23.146 -40.970 1.00 75.25 105 LEU A O 1
ATOM 862 N N . LEU A 1 106 ? 24.782 22.895 -40.287 1.00 70.62 106 LEU A N 1
ATOM 863 C CA . LEU A 1 106 ? 24.277 24.071 -41.002 1.00 70.62 106 LEU A CA 1
ATOM 864 C C . LEU A 1 106 ? 24.947 25.365 -40.524 1.00 70.62 106 LEU A C 1
ATOM 866 O O . LEU A 1 106 ? 25.284 26.209 -41.358 1.00 70.62 106 LEU A O 1
ATOM 870 N N . PHE A 1 107 ? 25.189 25.489 -39.215 1.00 67.50 107 PHE A N 1
ATOM 871 C CA . PHE A 1 107 ? 25.950 26.590 -38.621 1.00 67.50 107 PHE A CA 1
ATOM 872 C C . PHE A 1 107 ? 27.400 26.631 -39.124 1.00 67.50 107 PHE A C 1
ATOM 874 O O . PHE A 1 107 ? 27.883 27.692 -39.519 1.00 67.50 107 PHE A O 1
ATOM 881 N N . TYR A 1 108 ? 28.083 25.483 -39.154 1.00 70.88 108 TYR A N 1
ATOM 882 C CA . TYR A 1 108 ? 29.478 25.383 -39.587 1.00 70.88 108 TYR A CA 1
ATOM 883 C C . TYR A 1 108 ? 29.666 25.738 -41.069 1.00 70.88 108 TYR A C 1
ATOM 885 O O . TYR A 1 108 ? 30.616 26.437 -41.412 1.00 70.88 108 TYR A O 1
ATOM 893 N N . PHE A 1 109 ? 28.753 25.306 -41.947 1.00 70.38 109 PHE A N 1
ATOM 894 C CA . PHE A 1 109 ? 28.868 25.554 -43.389 1.00 70.38 109 PHE A CA 1
ATOM 895 C C . PHE A 1 109 ? 28.439 26.959 -43.834 1.00 70.38 109 PHE A C 1
ATOM 897 O O . PHE A 1 109 ? 28.966 27.447 -44.830 1.00 70.38 109 PHE A O 1
ATOM 904 N N . ASN A 1 110 ? 27.497 27.613 -43.143 1.00 65.44 110 ASN A N 1
ATOM 905 C CA . ASN A 1 110 ? 26.921 28.887 -43.609 1.00 65.44 110 ASN A CA 1
ATOM 906 C C . ASN A 1 110 ? 27.363 30.123 -42.805 1.00 65.44 110 ASN A C 1
ATOM 908 O O . ASN A 1 110 ? 27.079 31.247 -43.225 1.00 65.44 110 ASN A O 1
ATOM 912 N N . GLY A 1 111 ? 28.049 29.944 -41.669 1.00 63.31 111 GLY A N 1
ATOM 913 C CA . GLY A 1 111 ? 28.364 31.035 -40.741 1.00 63.31 111 GLY A CA 1
ATOM 914 C C . GLY A 1 111 ? 27.115 31.647 -40.081 1.00 63.31 111 GLY A C 1
ATOM 915 O O . GLY A 1 111 ? 25.979 31.276 -40.382 1.00 63.31 111 GLY A O 1
ATOM 916 N N . ILE A 1 112 ? 27.308 32.589 -39.147 1.00 57.69 112 ILE A N 1
ATOM 917 C CA . ILE A 1 112 ? 26.200 33.260 -38.439 1.00 57.69 112 ILE A CA 1
ATOM 918 C C . ILE A 1 112 ? 25.469 34.181 -39.419 1.00 57.69 112 ILE A C 1
ATOM 920 O O . ILE A 1 112 ? 25.927 35.282 -39.713 1.00 57.69 112 ILE A O 1
ATOM 924 N N . ASN A 1 113 ? 24.327 33.721 -39.921 1.00 60.50 113 ASN A N 1
ATOM 925 C CA . ASN A 1 113 ? 23.507 34.447 -40.882 1.00 60.50 113 ASN A CA 1
ATOM 926 C C . ASN A 1 113 ? 22.044 34.478 -40.410 1.00 60.50 113 ASN A C 1
ATOM 928 O O . ASN A 1 113 ? 21.577 33.525 -39.786 1.00 60.50 113 ASN A O 1
ATOM 932 N N . VAL A 1 114 ? 21.297 35.548 -40.702 1.00 59.47 114 VAL A N 1
ATOM 933 C CA . VAL A 1 114 ? 19.930 35.787 -40.170 1.00 59.47 114 VAL A CA 1
ATOM 934 C C . VAL A 1 114 ? 18.954 34.646 -40.515 1.00 59.47 114 VAL A C 1
ATOM 936 O O . VAL A 1 114 ? 18.011 34.371 -39.776 1.00 59.47 114 VAL A O 1
ATOM 939 N N . HIS A 1 115 ? 19.231 33.903 -41.586 1.00 58.22 115 HIS A N 1
ATOM 940 C CA . HIS A 1 115 ? 18.462 32.731 -42.003 1.00 58.22 115 HIS A CA 1
ATOM 941 C C . HIS A 1 115 ? 18.496 31.555 -41.009 1.00 58.22 115 HIS A C 1
ATOM 943 O O . HIS A 1 115 ? 17.560 30.758 -41.007 1.00 58.22 115 HIS A O 1
ATOM 949 N N . LEU A 1 116 ? 19.496 31.455 -40.119 1.00 57.31 116 LEU A N 1
ATOM 950 C CA . LEU A 1 116 ? 19.552 30.404 -39.088 1.00 57.31 116 LEU A CA 1
ATOM 951 C C . LEU A 1 116 ? 18.390 30.502 -38.089 1.00 57.31 116 LEU A C 1
ATOM 953 O O . LEU A 1 116 ? 17.866 29.479 -37.655 1.00 57.31 116 LEU A O 1
ATOM 957 N N . PHE A 1 117 ? 17.936 31.719 -37.775 1.00 59.25 117 PHE A N 1
ATOM 958 C CA . PHE A 1 117 ? 16.794 31.936 -36.880 1.00 59.25 117 PHE A CA 1
ATOM 959 C C . PHE A 1 117 ? 15.490 31.366 -37.454 1.00 59.25 117 PHE A C 1
ATOM 961 O O . PHE A 1 117 ? 14.650 30.865 -36.711 1.00 59.25 117 PHE A O 1
ATOM 968 N N . LEU A 1 118 ? 15.348 31.378 -38.782 1.00 62.62 118 LEU A N 1
ATOM 969 C CA . LEU A 1 118 ? 14.175 30.855 -39.484 1.00 62.62 118 LEU A CA 1
ATOM 970 C C . LEU A 1 118 ? 14.134 29.316 -39.483 1.00 62.62 118 LEU A C 1
ATOM 972 O O . LEU A 1 118 ? 13.050 28.741 -39.451 1.00 62.62 118 LEU A O 1
ATOM 976 N N . TYR A 1 119 ? 15.295 28.651 -39.433 1.00 62.34 119 TYR A N 1
ATOM 977 C CA . TYR A 1 119 ? 15.395 27.192 -39.288 1.00 62.34 119 TYR A CA 1
ATOM 978 C C . TYR A 1 119 ? 15.208 26.707 -37.841 1.00 62.34 119 TYR A C 1
ATOM 980 O O . TYR A 1 119 ? 14.734 25.592 -37.628 1.00 62.34 119 TYR A O 1
ATOM 988 N N . PHE A 1 120 ? 15.516 27.535 -36.838 1.00 61.44 120 PHE A N 1
ATOM 989 C CA . PHE A 1 120 ? 15.353 27.176 -35.422 1.00 61.44 120 PHE A CA 1
ATOM 990 C C . PHE A 1 120 ? 13.887 27.068 -34.978 1.00 61.44 120 PHE A C 1
ATOM 992 O O . PHE A 1 120 ? 13.575 26.262 -34.104 1.00 61.44 120 PHE A O 1
ATOM 999 N N . ILE A 1 121 ? 12.979 27.833 -35.592 1.00 63.44 121 ILE A N 1
ATOM 1000 C CA . ILE A 1 121 ? 11.544 27.825 -35.259 1.00 63.44 121 ILE A CA 1
ATOM 1001 C C . ILE A 1 121 ? 10.894 26.447 -35.520 1.00 63.44 121 ILE A C 1
ATOM 1003 O O . ILE A 1 121 ? 10.295 25.899 -34.592 1.00 63.44 121 ILE A O 1
ATOM 1007 N N . PRO A 1 122 ? 11.020 25.827 -36.714 1.00 62.28 122 PRO A N 1
ATOM 1008 C CA . PRO A 1 122 ? 10.444 24.502 -36.954 1.00 62.28 122 PRO A CA 1
ATOM 1009 C C . PRO A 1 122 ? 11.178 23.381 -36.203 1.00 62.28 122 PRO A C 1
ATOM 1011 O O . PRO A 1 122 ? 10.532 22.437 -3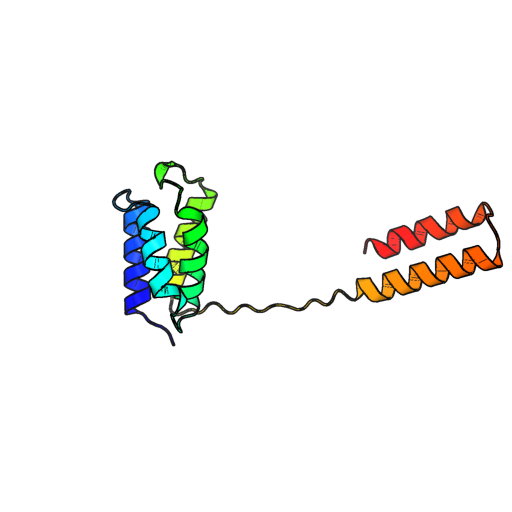5.755 1.00 62.28 122 PRO A O 1
ATOM 1014 N N . VAL A 1 123 ? 12.501 23.483 -36.010 1.00 61.97 123 VAL A N 1
ATOM 1015 C CA . VAL A 1 123 ? 13.279 22.479 -35.257 1.00 61.97 123 VAL A CA 1
ATOM 1016 C C . VAL A 1 123 ? 12.909 22.492 -33.773 1.00 61.97 123 VAL A C 1
ATOM 1018 O O . VAL A 1 123 ? 12.701 21.429 -33.195 1.00 61.97 123 VAL A O 1
ATOM 1021 N N . GLY A 1 124 ? 12.752 23.676 -33.174 1.00 60.03 124 GLY A N 1
ATOM 1022 C CA . GLY A 1 124 ? 12.314 23.823 -31.786 1.00 60.03 124 GLY A CA 1
ATOM 1023 C C . GLY A 1 124 ? 10.918 23.244 -31.546 1.00 60.03 124 GLY A C 1
ATOM 1024 O O . GLY A 1 124 ? 10.710 22.527 -30.568 1.00 60.03 124 GLY A O 1
ATOM 1025 N N . LEU A 1 125 ? 9.982 23.471 -32.475 1.00 60.56 125 LEU A N 1
ATOM 1026 C CA . LEU A 1 125 ? 8.640 22.881 -32.411 1.00 60.56 125 LEU A CA 1
ATOM 1027 C C . LEU A 1 125 ? 8.663 21.352 -32.559 1.00 60.56 125 LEU A C 1
ATOM 1029 O O . LEU A 1 125 ? 7.950 20.663 -31.834 1.00 60.56 125 LEU A O 1
ATOM 1033 N N . ALA A 1 126 ? 9.512 20.809 -33.437 1.00 59.03 126 ALA A N 1
ATOM 1034 C CA . ALA A 1 126 ? 9.642 19.365 -33.637 1.00 59.03 126 ALA A CA 1
ATOM 1035 C C . ALA A 1 126 ? 10.291 18.632 -32.448 1.00 59.03 126 ALA A C 1
ATOM 1037 O O . ALA A 1 126 ? 10.077 17.437 -32.288 1.00 59.03 126 ALA A O 1
ATOM 1038 N N . THR A 1 127 ? 11.073 19.322 -31.611 1.00 54.78 127 THR A N 1
ATOM 1039 C CA . THR A 1 127 ? 11.705 18.726 -30.417 1.00 54.78 127 THR A CA 1
ATOM 1040 C C . THR A 1 127 ? 10.818 18.680 -29.170 1.00 54.78 127 THR A C 1
ATOM 1042 O O . THR A 1 127 ? 11.186 18.014 -28.204 1.00 54.78 127 THR A O 1
ATOM 1045 N N . ILE A 1 128 ? 9.687 19.393 -29.162 1.00 58.88 128 ILE A N 1
ATOM 1046 C CA . ILE A 1 128 ? 8.746 19.433 -28.025 1.00 58.88 128 ILE A CA 1
ATOM 1047 C C . ILE A 1 128 ? 7.645 18.355 -28.152 1.00 58.88 128 ILE A C 1
ATOM 1049 O O . ILE A 1 128 ? 7.010 18.016 -27.153 1.00 58.88 128 ILE A O 1
ATOM 1053 N N . LEU A 1 129 ? 7.446 17.803 -29.356 1.00 48.00 129 LEU A N 1
ATOM 1054 C CA . LEU A 1 129 ? 6.555 16.671 -29.658 1.00 48.00 129 LEU A CA 1
ATOM 1055 C C . LEU A 1 129 ? 7.258 15.322 -29.433 1.00 48.00 129 LEU A C 1
ATOM 1057 O O . LEU A 1 129 ? 6.581 14.396 -28.935 1.00 48.00 129 LEU A O 1
#

Foldseek 3Di:
DQDLVLLVVVLVQLVCQLVQNHALLVLVVLLVVQCPDPAQLSNVLSVVSPVCSHPRSVRDDPVRVVVSVVSSVSSVDPDGDDPPPPCPVPPLVVVLVVLVVVLVVVCVPPPDDPCSVVVCVVSVVVSVD

Sequence (129 aa):
MIDRERRNQLAALIRRYLDGKATAADFEKCQLENYISADQAIYHVSLELSYYSEKAASTLTKQDWDYIQRLLLLLDSDSTVSWQSSRLRPWTRPIAALLFIVCLLLFYFNGINVHLFLYFIPVGLATIL

pLDDT: mean 78.95, std 13.52, range [48.0, 95.62]